Protein AF-A0A5B0ITV7-F1 (afdb_monomer)

Mean predicted aligned error: 15.11 Å

Solvent-accessible surface area (backbone atoms only — not comparable to full-atom values): 5272 Å² total; per-residue (Å²): 140,83,83,82,82,84,75,81,78,83,78,77,77,76,82,76,82,69,78,72,78,84,81,79,73,48,74,64,55,56,49,50,54,52,51,53,52,49,52,53,53,48,55,56,48,49,75,76,42,68,88,47,51,65,62,53,51,51,52,51,50,54,52,50,52,50,52,53,52,52,58,71,70,48,79,78,76,78,83,128

Radius of gyration: 25.64 Å; Cα contacts (8 Å, |Δi|>4): 11; chains: 1; bounding box: 64×19×77 Å

Foldseek 3Di:
DDDDDDDDDDDDDDPDPDPDPPPDDDLVNVLVVVLVVLVVVLVVVCVVDVPCNVVSVVVSVVVVVVSVVVVVPDDDDDDD

Secondary structure (DSSP, 8-state):
------PPPPPPPPP--PPPP-TT--HHHHHHHHHHHHHHHHHHHHHH-GGGHHHHHHHHHHHHHHHHHHHHHSPPPPP-

Sequence (80 aa):
MTAELIHPLPEAPPPVETPAPQAGRSTVDRLLDSIDDLVRRHRALAAHDGASAGLHAELITAELDQQVAILRTMPRQPGG

pLDDT: mean 74.43, std 12.62, range [39.84, 90.69]

Structure (mmCIF, N/CA/C/O backbone):
data_AF-A0A5B0ITV7-F1
#
_entry.id   AF-A0A5B0ITV7-F1
#
loop_
_atom_site.group_PDB
_atom_site.id
_atom_site.type_symbol
_atom_site.label_atom_id
_atom_sit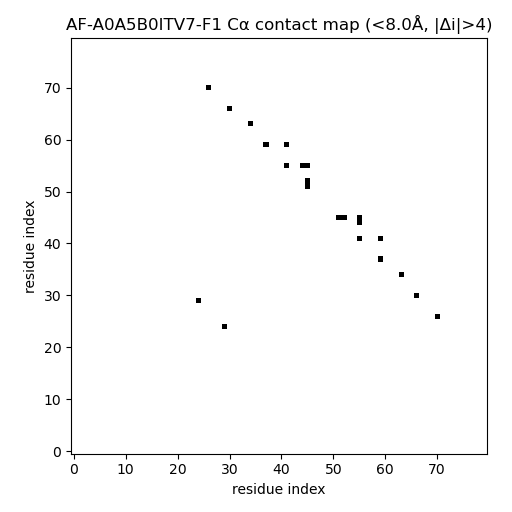e.label_alt_id
_atom_site.label_comp_id
_atom_site.label_asym_id
_atom_site.label_entity_id
_atom_site.label_seq_id
_atom_site.pdbx_PDB_ins_code
_atom_site.Cartn_x
_atom_site.Cartn_y
_atom_site.Cartn_z
_atom_site.occupancy
_atom_site.B_iso_or_equiv
_atom_site.auth_seq_id
_atom_site.auth_comp_id
_atom_site.auth_asym_id
_atom_site.auth_atom_id
_atom_site.pdbx_PDB_model_num
ATOM 1 N N . MET A 1 1 ? 47.278 4.193 62.376 1.00 39.84 1 MET A N 1
ATOM 2 C CA . MET A 1 1 ? 46.830 5.157 61.349 1.00 39.84 1 MET A CA 1
ATOM 3 C C . MET A 1 1 ? 45.911 4.409 60.395 1.00 39.84 1 MET A C 1
ATOM 5 O O . MET A 1 1 ? 46.406 3.712 59.524 1.00 39.84 1 MET A O 1
ATOM 9 N N . THR A 1 2 ? 44.600 4.451 60.623 1.00 43.66 2 THR A N 1
ATOM 10 C CA . THR A 1 2 ? 43.587 3.829 59.754 1.00 43.66 2 THR A CA 1
ATOM 11 C C . THR A 1 2 ? 42.911 4.944 58.967 1.00 43.66 2 THR A C 1
ATOM 13 O O . THR A 1 2 ? 42.228 5.782 59.550 1.00 43.66 2 THR A O 1
ATOM 16 N N . ALA A 1 3 ? 43.188 5.013 57.666 1.00 52.06 3 ALA A N 1
ATOM 17 C CA . ALA A 1 3 ? 42.530 5.943 56.761 1.00 52.06 3 ALA A CA 1
ATOM 18 C C . ALA A 1 3 ? 41.172 5.348 56.364 1.00 52.06 3 ALA A C 1
ATOM 20 O O . ALA A 1 3 ? 41.122 4.338 55.665 1.00 52.06 3 ALA A O 1
ATOM 21 N N . GLU A 1 4 ? 40.087 5.948 56.847 1.00 53.12 4 GLU A N 1
ATOM 22 C CA . GLU A 1 4 ? 38.727 5.632 56.412 1.00 53.12 4 GLU A CA 1
ATOM 23 C C . GLU A 1 4 ? 38.515 6.239 55.016 1.00 53.12 4 GLU A C 1
ATOM 25 O O . GLU A 1 4 ? 38.569 7.458 54.836 1.00 53.12 4 GLU A O 1
ATOM 30 N N . LEU A 1 5 ? 38.326 5.379 54.012 1.00 59.50 5 LEU A N 1
ATOM 31 C CA . LEU A 1 5 ? 37.922 5.778 52.667 1.00 59.50 5 LEU A CA 1
ATOM 32 C C . LEU A 1 5 ? 36.465 6.261 52.718 1.00 59.50 5 LEU A C 1
ATOM 34 O O . LEU A 1 5 ? 35.540 5.467 52.882 1.00 59.50 5 LEU A O 1
ATOM 38 N N . ILE A 1 6 ? 36.250 7.562 52.542 1.00 62.28 6 ILE A N 1
ATOM 39 C CA . ILE A 1 6 ? 34.917 8.120 52.304 1.00 62.28 6 ILE A CA 1
ATOM 40 C C . ILE A 1 6 ? 34.570 7.847 50.837 1.00 62.28 6 ILE A C 1
ATOM 42 O O . ILE A 1 6 ? 35.093 8.496 49.933 1.00 62.28 6 ILE A O 1
ATOM 46 N N . HIS A 1 7 ? 33.703 6.868 50.597 1.00 62.41 7 HIS A N 1
ATOM 47 C CA . HIS A 1 7 ? 33.125 6.623 49.278 1.00 62.41 7 HIS A CA 1
ATOM 48 C C . HIS A 1 7 ? 31.923 7.564 49.063 1.00 62.41 7 HIS A C 1
ATOM 50 O O . HIS A 1 7 ? 31.017 7.566 49.899 1.00 62.41 7 HIS A O 1
ATOM 56 N N . PRO A 1 8 ? 31.867 8.359 47.977 1.00 61.12 8 PRO A N 1
ATOM 57 C CA . PRO A 1 8 ? 30.673 9.129 47.644 1.00 61.12 8 PRO A CA 1
ATOM 58 C C . PRO A 1 8 ? 29.551 8.199 47.152 1.00 61.12 8 PRO A C 1
ATOM 60 O O . PRO A 1 8 ? 29.789 7.262 46.389 1.00 61.12 8 PRO A O 1
ATOM 63 N N . LEU A 1 9 ? 28.327 8.457 47.620 1.00 64.88 9 LEU A N 1
ATOM 64 C CA . LEU A 1 9 ? 27.101 7.751 47.236 1.00 64.88 9 LEU A CA 1
ATOM 65 C C . LEU A 1 9 ? 26.880 7.867 45.710 1.00 64.88 9 LEU A C 1
ATOM 67 O O . LEU A 1 9 ? 27.067 8.961 45.174 1.00 64.88 9 LEU A O 1
ATOM 71 N N . PRO A 1 10 ? 26.484 6.794 44.998 1.00 63.88 10 PRO A N 1
ATOM 72 C CA . PRO A 1 10 ? 26.231 6.869 43.563 1.00 63.88 10 PRO A CA 1
ATOM 73 C C . PRO A 1 10 ? 25.041 7.794 43.282 1.00 63.88 10 PRO A C 1
ATOM 75 O O . PRO A 1 10 ? 23.935 7.573 43.778 1.00 63.88 10 PRO A O 1
ATOM 78 N N . GLU A 1 11 ? 25.288 8.838 42.494 1.00 66.00 11 GLU A N 1
ATOM 79 C CA . GLU A 1 11 ? 24.269 9.739 41.962 1.00 66.00 11 GLU A CA 1
ATOM 80 C C . GLU A 1 11 ? 23.249 8.917 41.158 1.00 66.00 11 GLU A C 1
ATOM 82 O O . GLU A 1 11 ? 23.617 8.113 40.297 1.00 66.00 11 GLU A O 1
ATOM 87 N N . ALA A 1 12 ? 21.964 9.053 41.493 1.00 68.50 12 ALA A N 1
ATOM 88 C CA . ALA A 1 12 ? 20.897 8.350 40.793 1.00 68.50 12 ALA A CA 1
ATOM 89 C C . ALA A 1 12 ? 20.891 8.767 39.309 1.00 68.50 12 ALA A C 1
ATOM 91 O O . ALA A 1 12 ? 21.026 9.959 39.022 1.00 68.50 12 ALA A O 1
ATOM 92 N N . PRO A 1 13 ? 20.731 7.825 38.360 1.00 68.44 13 PRO A N 1
ATOM 93 C CA . PRO A 1 13 ? 20.721 8.158 36.943 1.00 68.44 13 PRO A CA 1
ATOM 94 C C . PRO A 1 13 ? 19.569 9.128 36.638 1.00 68.44 13 PRO A C 1
ATOM 96 O O . PRO A 1 13 ? 18.496 9.006 37.243 1.00 68.44 13 PRO A O 1
ATOM 99 N N . PRO A 1 14 ? 19.761 10.084 35.710 1.00 71.12 14 PRO A N 1
ATOM 100 C CA . PRO A 1 14 ? 18.709 11.016 35.333 1.00 71.12 14 PRO A CA 1
ATOM 101 C C . PRO A 1 14 ? 17.484 10.237 34.834 1.00 71.12 14 PRO A C 1
ATOM 103 O O . PRO A 1 14 ? 17.647 9.176 34.217 1.00 71.12 14 PRO A O 1
ATOM 106 N N . PRO A 1 15 ? 16.258 10.726 35.093 1.00 66.69 15 PRO A N 1
ATOM 107 C CA . PRO A 1 15 ? 15.060 10.079 34.591 1.00 66.69 15 PRO A CA 1
ATOM 108 C C . PRO A 1 15 ? 15.159 9.999 33.070 1.00 66.69 15 PRO A C 1
ATOM 110 O O . PRO A 1 15 ? 15.253 11.011 32.380 1.00 66.69 15 PRO A O 1
ATOM 113 N N . VAL A 1 16 ? 15.177 8.770 3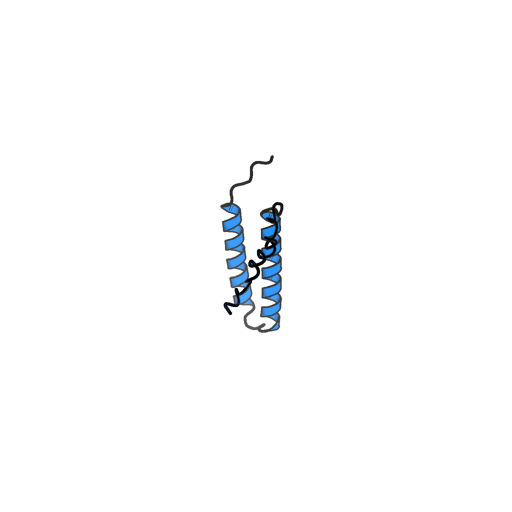2.561 1.00 70.38 16 VAL A N 1
ATOM 114 C CA . VAL A 1 16 ? 15.085 8.489 31.133 1.00 70.38 16 VAL A CA 1
ATOM 115 C C . VAL A 1 16 ? 13.767 9.103 30.668 1.00 70.38 16 VAL A C 1
ATOM 117 O O . VAL A 1 16 ? 12.699 8.673 31.110 1.00 70.38 16 VAL A O 1
ATOM 120 N N . GLU A 1 17 ? 13.833 10.141 29.831 1.00 61.25 17 GLU A N 1
ATOM 121 C CA . GLU A 1 17 ? 12.666 10.700 29.152 1.00 61.25 17 GLU A CA 1
ATOM 122 C C . GLU A 1 17 ? 12.087 9.605 28.257 1.00 61.25 17 GLU A C 1
ATOM 124 O O . GLU A 1 17 ? 12.482 9.394 27.112 1.00 61.25 17 GLU A O 1
ATOM 129 N N . THR A 1 18 ? 11.179 8.829 28.838 1.00 62.25 18 THR A N 1
ATOM 130 C CA . THR A 1 18 ? 10.388 7.841 28.118 1.00 62.25 18 THR A CA 1
ATOM 131 C C . THR A 1 18 ? 9.584 8.634 27.086 1.00 62.25 18 THR A C 1
ATOM 133 O O . THR A 1 18 ? 8.862 9.547 27.498 1.00 62.25 18 THR A O 1
ATOM 136 N N . PRO A 1 19 ? 9.701 8.358 25.770 1.00 60.28 19 PRO A N 1
ATOM 137 C CA . PRO A 1 19 ? 8.949 9.095 24.766 1.00 60.28 19 PRO A CA 1
ATOM 138 C C . PRO A 1 19 ? 7.473 9.049 25.142 1.00 60.28 19 PRO A C 1
ATOM 140 O O . PRO A 1 19 ? 6.923 7.961 25.338 1.00 60.28 19 PRO A O 1
ATOM 143 N N . ALA A 1 20 ? 6.858 10.223 25.303 1.00 62.75 20 ALA A N 1
ATOM 144 C CA . ALA A 1 20 ? 5.444 10.320 25.621 1.00 62.75 20 ALA A CA 1
ATOM 145 C C . ALA A 1 20 ? 4.657 9.413 24.657 1.00 62.75 20 ALA A C 1
ATOM 147 O O . ALA A 1 20 ? 4.951 9.418 23.452 1.00 62.75 20 ALA A O 1
ATOM 148 N N . PRO A 1 21 ? 3.686 8.617 25.148 1.00 57.94 21 PRO A N 1
ATOM 149 C CA . PRO A 1 21 ? 2.839 7.820 24.277 1.00 57.94 21 PRO A CA 1
ATOM 150 C C . PRO A 1 21 ? 2.290 8.743 23.195 1.00 57.94 21 PRO A C 1
ATOM 152 O O . PRO A 1 21 ? 1.736 9.793 23.517 1.00 57.94 21 PRO A O 1
ATOM 155 N N . GLN A 1 22 ? 2.467 8.380 21.923 1.00 59.56 22 GLN A N 1
ATOM 156 C CA . GLN A 1 22 ? 1.887 9.099 20.786 1.00 59.56 22 GLN A CA 1
ATOM 157 C C . GLN A 1 22 ? 0.362 8.885 20.788 1.00 59.56 22 GLN A C 1
ATOM 159 O O . GLN A 1 22 ? -0.208 8.208 19.932 1.00 59.56 22 GLN A O 1
ATOM 164 N N . ALA A 1 23 ? -0.292 9.383 21.832 1.00 60.62 23 ALA A N 1
ATOM 165 C CA . ALA A 1 23 ? -1.714 9.323 22.071 1.00 60.62 23 ALA A CA 1
ATOM 166 C C . ALA A 1 23 ? -2.357 10.400 21.200 1.00 60.62 23 ALA A C 1
ATOM 168 O O . ALA A 1 23 ? -2.373 11.573 21.558 1.00 60.62 23 ALA A O 1
ATOM 169 N N . GLY A 1 24 ? -2.829 10.008 20.017 1.00 59.06 24 GLY A N 1
ATOM 170 C CA . GLY A 1 24 ? -3.632 10.909 19.192 1.00 59.06 24 GLY A CA 1
ATOM 171 C C . GLY A 1 24 ? -3.684 10.598 17.705 1.00 59.06 24 GLY A C 1
ATOM 172 O O . GLY A 1 24 ? -4.592 11.085 17.045 1.00 59.06 24 GLY A O 1
ATOM 173 N N . ARG A 1 25 ? -2.767 9.790 17.154 1.00 67.69 25 ARG A N 1
ATOM 174 C CA . ARG A 1 25 ? -2.847 9.453 15.724 1.00 67.69 25 ARG A CA 1
ATOM 175 C C . ARG A 1 25 ? -3.938 8.426 15.472 1.00 67.69 25 ARG A C 1
ATOM 177 O O . ARG A 1 25 ? -3.898 7.331 16.039 1.00 67.69 25 ARG A O 1
ATOM 184 N N . SER A 1 26 ? -4.882 8.795 14.611 1.00 81.19 26 SER A N 1
ATOM 185 C CA . SER A 1 26 ? -5.940 7.914 14.139 1.00 81.19 26 SER A CA 1
ATOM 186 C C . SER A 1 26 ? -5.330 6.712 13.419 1.00 81.19 26 SER A C 1
ATOM 188 O O . SER A 1 26 ? -4.263 6.799 12.807 1.00 81.19 26 SER A O 1
ATOM 190 N N . THR A 1 27 ? -6.027 5.579 13.438 1.00 81.06 27 THR A N 1
ATOM 191 C CA . THR A 1 27 ? -5.698 4.422 12.594 1.00 81.06 27 THR A CA 1
ATOM 192 C C . THR A 1 27 ? -5.557 4.817 11.120 1.00 81.06 27 THR A C 1
ATOM 194 O O . THR A 1 27 ? -4.724 4.257 10.412 1.00 81.06 27 THR A O 1
ATOM 197 N N . VAL A 1 28 ? -6.332 5.809 10.670 1.00 80.56 28 VAL A N 1
ATOM 198 C CA . VAL A 1 28 ? -6.246 6.350 9.308 1.00 80.56 28 VAL A CA 1
ATOM 199 C C . VAL A 1 28 ? -4.915 7.065 9.076 1.00 80.56 28 VAL A C 1
ATOM 201 O O . VAL A 1 28 ? -4.294 6.828 8.049 1.00 80.56 28 VAL A O 1
ATOM 204 N N . ASP A 1 29 ? -4.431 7.861 10.032 1.00 85.19 29 ASP A N 1
ATOM 205 C CA . ASP A 1 29 ? -3.141 8.556 9.899 1.00 85.19 29 ASP A CA 1
ATOM 206 C C . ASP A 1 29 ? -1.992 7.551 9.777 1.00 85.19 29 ASP A C 1
ATOM 208 O O . ASP A 1 29 ? -1.120 7.691 8.928 1.00 85.19 29 ASP A O 1
ATOM 212 N N . ARG A 1 30 ? -2.038 6.469 10.565 1.00 84.06 30 ARG A N 1
ATOM 213 C CA . ARG A 1 30 ? -1.046 5.384 10.479 1.00 84.06 30 ARG A CA 1
ATOM 214 C C . ARG A 1 30 ? -1.095 4.645 9.142 1.00 84.06 30 ARG A C 1
ATOM 216 O O . ARG A 1 30 ? -0.060 4.207 8.653 1.00 84.06 30 ARG A O 1
ATOM 223 N N . LEU A 1 31 ? -2.285 4.488 8.563 1.00 84.12 31 LEU A N 1
ATOM 224 C CA . LEU A 1 31 ? -2.442 3.897 7.237 1.00 84.12 31 LEU A CA 1
ATOM 225 C C . LEU A 1 31 ? -1.857 4.809 6.155 1.00 84.12 31 LEU A C 1
ATOM 227 O O . LEU A 1 31 ? -1.171 4.322 5.264 1.00 84.12 31 LEU A O 1
ATOM 231 N N . LEU A 1 32 ? -2.102 6.118 6.241 1.00 85.75 32 LEU A N 1
ATOM 232 C CA . LEU A 1 32 ? -1.550 7.089 5.297 1.00 85.75 32 LEU A CA 1
ATOM 233 C C . LEU A 1 32 ? -0.017 7.130 5.369 1.00 85.75 32 LEU A C 1
ATOM 235 O O . LEU A 1 32 ? 0.622 7.030 4.325 1.00 85.75 32 LEU A O 1
ATOM 239 N N . ASP A 1 33 ? 0.559 7.147 6.577 1.00 88.19 33 ASP A N 1
ATOM 240 C CA . ASP A 1 33 ? 2.012 7.047 6.788 1.00 88.19 33 ASP A CA 1
ATOM 241 C C . ASP A 1 33 ? 2.577 5.762 6.135 1.00 88.19 33 ASP A C 1
ATOM 243 O O . ASP A 1 33 ? 3.580 5.794 5.421 1.00 88.19 33 ASP A O 1
ATOM 247 N N . SER A 1 34 ? 1.890 4.626 6.314 1.00 86.00 34 SER A N 1
ATOM 248 C CA . SER A 1 34 ? 2.284 3.331 5.736 1.00 86.00 34 SER A CA 1
ATOM 249 C C . SER A 1 34 ? 2.224 3.312 4.201 1.00 86.00 34 SER A C 1
ATOM 251 O O . SER A 1 34 ? 3.081 2.712 3.548 1.00 86.00 34 SER A O 1
ATOM 253 N N . ILE A 1 35 ? 1.227 3.971 3.601 1.00 86.31 35 ILE A N 1
ATOM 254 C CA . ILE A 1 35 ? 1.105 4.098 2.141 1.00 86.31 35 ILE A CA 1
ATOM 255 C C . ILE A 1 35 ? 2.221 4.992 1.586 1.00 86.31 35 ILE A C 1
ATOM 257 O O . ILE A 1 35 ? 2.833 4.644 0.573 1.00 86.31 35 ILE A O 1
ATOM 261 N N . ASP A 1 36 ? 2.526 6.108 2.248 1.00 88.56 36 ASP A N 1
ATOM 262 C CA . ASP A 1 36 ? 3.607 7.008 1.835 1.00 88.56 36 ASP A CA 1
ATOM 263 C C . ASP A 1 36 ? 4.976 6.313 1.873 1.00 88.56 36 ASP A C 1
ATOM 265 O O . ASP A 1 36 ? 5.774 6.441 0.933 1.00 88.56 36 ASP A O 1
ATOM 269 N N . ASP A 1 37 ? 5.236 5.517 2.912 1.00 90.69 37 ASP A N 1
ATOM 270 C CA . ASP A 1 37 ? 6.456 4.716 3.023 1.00 90.69 37 ASP A CA 1
ATOM 271 C C . ASP A 1 37 ? 6.558 3.654 1.917 1.00 90.69 37 ASP A C 1
ATOM 273 O O . ASP A 1 37 ? 7.634 3.469 1.328 1.00 90.69 37 ASP A O 1
ATOM 277 N N . LEU A 1 38 ? 5.443 3.001 1.572 1.00 86.88 38 LEU A N 1
ATOM 278 C CA . LEU A 1 38 ? 5.376 2.033 0.475 1.00 86.88 38 LEU A CA 1
ATOM 279 C C . LEU A 1 38 ? 5.694 2.691 -0.876 1.00 86.88 38 LEU A C 1
ATOM 281 O O . LEU A 1 38 ? 6.532 2.194 -1.636 1.00 86.88 38 LEU A O 1
ATOM 285 N N . VAL A 1 39 ? 5.092 3.849 -1.162 1.00 85.56 39 VAL A N 1
ATOM 286 C CA . VAL A 1 39 ? 5.348 4.612 -2.395 1.00 85.56 39 VAL A CA 1
ATOM 287 C C . VAL A 1 39 ? 6.806 5.063 -2.471 1.00 85.56 39 VAL A C 1
ATOM 289 O O . VAL A 1 39 ? 7.435 4.959 -3.530 1.00 85.56 39 VAL A O 1
ATOM 292 N N . ARG A 1 40 ? 7.378 5.543 -1.359 1.00 89.19 40 ARG A N 1
ATOM 293 C CA . ARG A 1 40 ? 8.789 5.948 -1.294 1.00 89.19 40 ARG A CA 1
ATOM 294 C C . ARG A 1 40 ? 9.715 4.775 -1.607 1.00 89.19 40 ARG A C 1
ATOM 296 O O . ARG A 1 40 ? 10.631 4.926 -2.418 1.00 89.19 40 ARG A O 1
ATOM 303 N N . ARG A 1 41 ? 9.463 3.608 -1.007 1.00 86.06 41 ARG A N 1
ATOM 304 C CA . ARG A 1 41 ? 10.247 2.390 -1.248 1.00 86.06 41 ARG A CA 1
ATOM 305 C C . ARG A 1 41 ? 10.134 1.928 -2.697 1.00 86.06 41 ARG A C 1
ATOM 307 O O . ARG A 1 41 ? 11.153 1.618 -3.306 1.00 86.06 41 ARG A O 1
ATOM 314 N N . HIS A 1 42 ? 8.933 1.957 -3.273 1.00 82.38 42 HIS A N 1
ATOM 315 C CA . HIS A 1 42 ? 8.737 1.612 -4.679 1.00 82.38 42 HIS A CA 1
ATOM 316 C C . HIS A 1 42 ? 9.532 2.520 -5.613 1.00 82.38 42 HIS A C 1
ATOM 318 O O . HIS A 1 42 ? 10.221 2.029 -6.501 1.00 82.38 42 HIS A O 1
ATOM 324 N N . ARG A 1 43 ? 9.477 3.840 -5.404 1.00 82.44 43 ARG A N 1
ATOM 325 C CA . ARG A 1 43 ? 10.230 4.792 -6.232 1.00 82.44 43 ARG A CA 1
ATOM 326 C C . ARG A 1 43 ? 11.733 4.551 -6.155 1.00 82.44 43 ARG A C 1
ATOM 328 O O . ARG A 1 43 ? 12.400 4.625 -7.181 1.00 82.44 43 ARG A O 1
ATOM 335 N N . ALA A 1 44 ? 12.249 4.233 -4.967 1.00 85.31 44 ALA A N 1
ATOM 336 C CA . ALA A 1 44 ? 13.647 3.854 -4.807 1.00 85.31 44 ALA A CA 1
ATOM 337 C C . ALA A 1 44 ? 13.969 2.576 -5.601 1.00 85.31 44 ALA A C 1
ATOM 339 O O . ALA A 1 44 ? 14.913 2.568 -6.382 1.00 85.31 44 ALA A O 1
ATOM 340 N N . LEU A 1 45 ? 13.150 1.526 -5.481 1.00 80.00 45 LEU A N 1
ATOM 341 C CA . LEU A 1 45 ? 13.351 0.266 -6.207 1.00 80.00 45 LEU A CA 1
ATOM 342 C C . LEU A 1 45 ? 13.251 0.433 -7.732 1.00 80.00 45 LEU A C 1
ATOM 344 O O . LEU A 1 45 ? 14.100 -0.071 -8.460 1.00 80.00 45 LEU A O 1
ATOM 348 N N . ALA A 1 46 ? 12.263 1.182 -8.224 1.00 78.69 46 ALA A N 1
ATOM 349 C CA . ALA A 1 46 ? 12.076 1.450 -9.649 1.00 78.69 46 ALA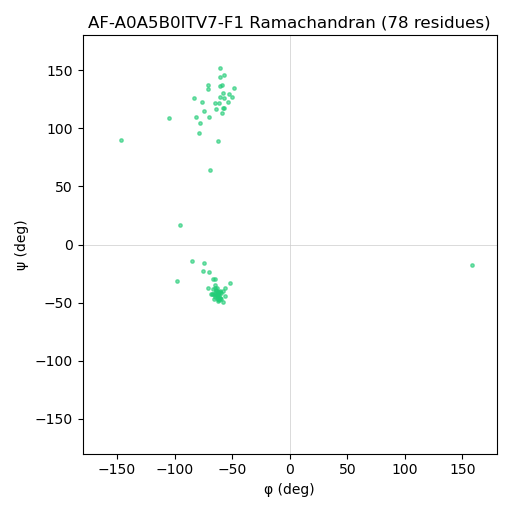 A CA 1
ATOM 350 C C . ALA A 1 46 ? 13.227 2.269 -10.260 1.00 78.69 46 ALA A C 1
ATOM 352 O O . ALA A 1 46 ? 13.536 2.102 -11.437 1.00 78.69 46 ALA A O 1
ATOM 353 N N . ALA A 1 47 ? 13.880 3.131 -9.470 1.00 79.44 47 ALA A N 1
ATOM 354 C CA . ALA A 1 47 ? 15.066 3.867 -9.905 1.00 79.44 47 ALA A CA 1
ATOM 355 C C . ALA A 1 47 ? 16.305 2.966 -10.066 1.00 79.44 47 ALA A C 1
ATOM 357 O O . ALA A 1 47 ? 17.218 3.315 -10.813 1.00 79.44 47 ALA A O 1
ATOM 358 N N . HIS A 1 48 ? 16.343 1.823 -9.375 1.00 75.06 48 HIS A N 1
ATOM 359 C CA . HIS A 1 48 ? 17.467 0.887 -9.404 1.00 75.06 48 HIS A CA 1
ATOM 360 C C . HIS A 1 48 ? 17.254 -0.292 -10.358 1.00 75.06 48 HIS A C 1
ATOM 362 O O . HIS A 1 48 ? 18.229 -0.778 -10.927 1.00 75.06 48 HIS A O 1
ATOM 368 N N . ASP A 1 49 ? 16.011 -0.735 -10.557 1.00 69.88 49 ASP A N 1
ATOM 369 C CA . ASP A 1 49 ? 15.692 -1.884 -11.401 1.00 69.88 49 ASP A CA 1
ATOM 370 C C . ASP A 1 49 ? 14.339 -1.715 -12.116 1.00 69.88 49 ASP A C 1
ATOM 372 O O . ASP A 1 49 ? 13.273 -2.091 -11.620 1.00 69.88 49 ASP A O 1
ATOM 376 N N . GLY A 1 50 ? 14.390 -1.122 -13.313 1.00 65.75 50 GLY A N 1
ATOM 377 C CA . GLY A 1 50 ? 13.221 -0.923 -14.175 1.00 65.75 50 GLY A CA 1
ATOM 378 C C . GLY A 1 50 ? 12.730 -2.197 -14.873 1.00 65.75 50 GLY A C 1
ATOM 379 O O . GLY A 1 50 ? 11.598 -2.219 -15.354 1.00 65.75 50 GLY A O 1
ATOM 380 N N . ALA A 1 51 ? 13.539 -3.264 -14.914 1.00 66.69 51 ALA A N 1
ATOM 381 C CA . ALA A 1 51 ? 13.153 -4.539 -15.525 1.00 66.69 51 ALA A CA 1
ATOM 382 C C . ALA A 1 51 ? 12.169 -5.331 -14.642 1.00 66.69 51 ALA A C 1
ATOM 384 O O . ALA A 1 51 ? 11.375 -6.119 -15.153 1.00 66.69 51 ALA A O 1
ATOM 385 N N . SER A 1 52 ? 12.163 -5.054 -13.335 1.00 71.75 52 SER A N 1
ATOM 386 C CA . SER A 1 52 ? 11.317 -5.710 -12.329 1.00 71.75 52 SER A CA 1
ATOM 387 C C . SER A 1 52 ? 10.020 -4.948 -12.010 1.00 71.75 52 SER A C 1
ATOM 389 O O . SER A 1 52 ? 9.365 -5.222 -11.005 1.00 71.75 52 SER A O 1
ATOM 391 N N . ALA A 1 53 ? 9.603 -4.000 -12.861 1.00 73.62 53 ALA A N 1
ATOM 392 C CA . ALA A 1 53 ? 8.432 -3.149 -12.617 1.00 73.62 53 ALA A CA 1
ATOM 393 C C . ALA A 1 53 ? 7.129 -3.936 -12.360 1.00 73.62 53 ALA A C 1
ATOM 395 O O . ALA A 1 53 ? 6.342 -3.546 -11.498 1.00 73.62 53 ALA A O 1
ATOM 396 N N . GLY A 1 54 ? 6.920 -5.059 -13.060 1.00 77.00 54 GLY A N 1
ATOM 397 C CA . GLY A 1 54 ? 5.763 -5.938 -12.841 1.00 77.00 54 GLY A CA 1
ATOM 398 C C . GLY A 1 54 ? 5.775 -6.600 -11.461 1.00 77.00 54 GLY A C 1
ATOM 399 O O . GLY A 1 54 ? 4.797 -6.514 -10.726 1.00 77.00 54 GLY A O 1
ATOM 400 N N . LEU A 1 55 ? 6.921 -7.155 -11.057 1.00 79.44 55 LEU A N 1
ATOM 401 C CA . LEU A 1 55 ? 7.104 -7.762 -9.735 1.00 79.44 55 LEU A CA 1
ATOM 402 C C . LEU A 1 55 ? 6.944 -6.727 -8.608 1.00 79.44 55 LEU A C 1
ATOM 404 O O . LEU A 1 55 ? 6.345 -7.013 -7.573 1.00 79.44 55 LEU A O 1
ATOM 408 N N . HIS A 1 56 ? 7.414 -5.494 -8.814 1.00 80.75 56 HIS A N 1
ATOM 409 C CA . HIS A 1 56 ? 7.186 -4.407 -7.861 1.00 80.75 56 HIS A CA 1
ATOM 410 C C . HIS A 1 56 ? 5.697 -4.050 -7.731 1.00 80.75 56 HIS A C 1
ATOM 412 O O . HIS A 1 56 ? 5.236 -3.792 -6.621 1.00 80.75 56 HIS A O 1
ATOM 418 N N . ALA A 1 57 ? 4.938 -4.053 -8.830 1.00 80.56 57 ALA A N 1
ATOM 419 C CA . ALA A 1 57 ? 3.498 -3.799 -8.801 1.00 80.56 57 ALA A CA 1
ATOM 420 C C . ALA A 1 57 ? 2.727 -4.913 -8.070 1.00 80.56 57 ALA A C 1
ATOM 422 O O . ALA A 1 57 ? 1.802 -4.624 -7.308 1.00 80.56 57 ALA A O 1
ATOM 423 N N . GLU A 1 58 ? 3.133 -6.172 -8.244 1.00 85.19 58 GLU A N 1
ATOM 424 C CA . GLU A 1 58 ? 2.558 -7.311 -7.519 1.00 85.19 58 GLU A CA 1
ATOM 425 C C . GLU A 1 58 ? 2.829 -7.221 -6.009 1.00 85.19 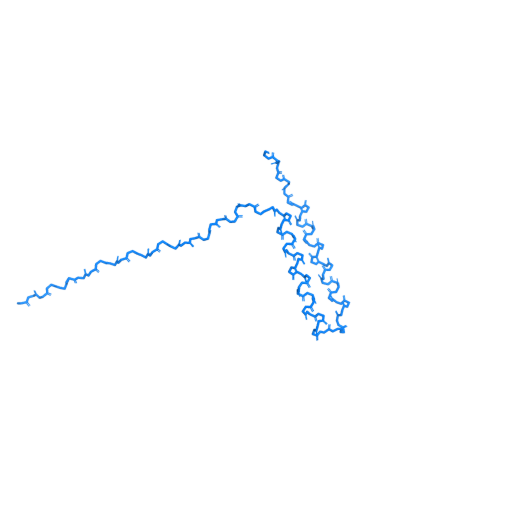58 GLU A C 1
ATOM 427 O O . GLU A 1 58 ? 1.903 -7.372 -5.212 1.00 85.19 58 GLU A O 1
ATOM 432 N N . LEU A 1 59 ? 4.061 -6.886 -5.605 1.00 84.88 59 LEU A N 1
ATOM 433 C CA . LEU A 1 59 ? 4.420 -6.700 -4.192 1.00 84.88 59 LEU A CA 1
ATOM 434 C C . LEU A 1 59 ? 3.643 -5.552 -3.535 1.00 84.88 59 LEU A C 1
ATOM 436 O O . LEU A 1 59 ? 3.145 -5.707 -2.422 1.00 84.88 59 LEU A O 1
ATOM 440 N N . ILE A 1 60 ? 3.484 -4.424 -4.235 1.00 83.06 60 ILE A N 1
ATOM 441 C CA . ILE A 1 60 ? 2.671 -3.292 -3.759 1.00 83.06 60 ILE A CA 1
ATOM 442 C C . ILE A 1 60 ? 1.217 -3.708 -3.578 1.00 83.06 60 ILE A C 1
ATOM 444 O O . ILE A 1 60 ? 0.600 -3.359 -2.575 1.00 83.06 60 ILE A O 1
ATOM 448 N N . THR A 1 61 ? 0.674 -4.456 -4.537 1.00 87.06 61 THR A N 1
ATOM 449 C CA . THR A 1 61 ? -0.710 -4.934 -4.477 1.00 87.06 61 THR A CA 1
ATOM 450 C C . THR A 1 61 ? -0.917 -5.832 -3.258 1.00 87.06 61 THR A C 1
ATOM 452 O O . THR A 1 61 ? -1.835 -5.595 -2.477 1.00 87.06 61 THR A O 1
ATOM 455 N N . ALA A 1 62 ? -0.015 -6.793 -3.035 1.00 88.12 62 ALA A N 1
ATOM 456 C CA . ALA A 1 62 ? -0.072 -7.688 -1.883 1.00 88.12 62 ALA A CA 1
ATOM 457 C C . ALA A 1 62 ? 0.019 -6.935 -0.541 1.00 88.12 62 ALA A C 1
ATOM 459 O O . ALA A 1 62 ? -0.715 -7.241 0.401 1.00 88.12 62 ALA A O 1
ATOM 460 N N . GLU A 1 63 ? 0.890 -5.927 -0.451 1.00 86.94 63 GLU A N 1
ATOM 461 C CA . GLU A 1 63 ? 1.073 -5.140 0.770 1.00 86.94 63 GLU A CA 1
ATOM 462 C C . GLU A 1 63 ? -0.125 -4.216 1.053 1.00 86.94 63 GLU A C 1
ATOM 464 O O . GLU A 1 63 ? -0.562 -4.103 2.201 1.00 86.94 63 GLU A O 1
ATOM 469 N N . LEU A 1 64 ? -0.728 -3.622 0.018 1.00 87.31 64 LEU A N 1
ATOM 470 C CA . LEU A 1 64 ? -1.973 -2.860 0.155 1.00 87.31 64 LEU A CA 1
ATOM 471 C C . LEU A 1 64 ? -3.147 -3.751 0.576 1.00 87.31 64 LEU A C 1
ATOM 473 O O . LEU A 1 64 ? -3.894 -3.379 1.484 1.00 87.31 64 LEU A O 1
ATOM 477 N N . ASP A 1 65 ? -3.292 -4.936 -0.021 1.00 89.88 65 ASP A N 1
ATOM 478 C CA . ASP A 1 65 ? -4.337 -5.894 0.353 1.00 89.88 65 ASP A CA 1
ATOM 479 C C . ASP A 1 65 ? -4.214 -6.311 1.824 1.00 89.88 65 ASP A C 1
ATOM 481 O O . ASP A 1 65 ? -5.214 -6.351 2.551 1.00 89.88 65 ASP A O 1
ATOM 485 N N . GLN A 1 66 ? -2.987 -6.542 2.301 1.00 87.25 66 GLN A N 1
ATOM 486 C CA . GLN A 1 66 ? -2.719 -6.828 3.707 1.00 87.25 66 GLN A CA 1
ATOM 487 C C . GLN A 1 66 ? -3.113 -5.654 4.615 1.00 87.25 66 GLN A C 1
ATOM 489 O O . GLN A 1 66 ? -3.793 -5.860 5.624 1.00 87.25 66 GLN A O 1
ATOM 494 N N . GLN A 1 67 ? -2.727 -4.423 4.270 1.00 86.75 67 GLN A N 1
ATOM 495 C CA . GLN A 1 67 ? -3.066 -3.234 5.062 1.00 86.75 67 GLN A CA 1
ATOM 496 C C . GLN A 1 67 ? -4.585 -3.002 5.123 1.00 86.75 67 GLN A C 1
ATOM 498 O O . GLN A 1 67 ? -5.133 -2.726 6.195 1.00 86.75 67 GLN A O 1
ATOM 503 N N . VAL A 1 68 ? -5.293 -3.190 4.005 1.00 86.56 68 VAL A N 1
ATOM 504 C CA . VAL A 1 68 ? -6.760 -3.105 3.942 1.00 86.56 68 VAL A CA 1
ATOM 505 C C . VAL A 1 68 ? -7.416 -4.210 4.769 1.00 86.56 68 VAL A C 1
ATOM 507 O O . VAL A 1 68 ? -8.389 -3.946 5.481 1.00 86.56 68 VAL A O 1
ATOM 510 N N . ALA A 1 69 ? -6.902 -5.441 4.711 1.00 89.12 69 ALA A N 1
ATOM 511 C CA . ALA A 1 69 ? -7.398 -6.543 5.529 1.00 89.12 69 ALA A CA 1
ATOM 512 C C . ALA A 1 69 ? -7.248 -6.237 7.027 1.00 89.12 69 ALA A C 1
ATOM 514 O O . ALA A 1 69 ? -8.219 -6.367 7.774 1.00 89.12 69 ALA A O 1
ATOM 515 N N . ILE A 1 70 ? -6.083 -5.737 7.452 1.00 86.75 70 ILE A N 1
ATOM 516 C CA . ILE A 1 70 ? -5.836 -5.314 8.838 1.00 86.75 70 ILE A CA 1
ATOM 517 C C . ILE A 1 70 ? -6.844 -4.240 9.252 1.00 86.75 70 ILE A C 1
ATOM 519 O O . ILE A 1 70 ? -7.515 -4.392 10.275 1.00 86.75 70 ILE A O 1
ATOM 523 N N . LEU A 1 71 ? -7.022 -3.200 8.434 1.00 84.88 71 LEU A N 1
ATOM 524 C CA . LEU A 1 71 ? -7.959 -2.115 8.722 1.00 84.88 71 LEU A CA 1
ATOM 525 C C . LEU A 1 71 ? -9.397 -2.623 8.906 1.00 84.88 71 LEU A C 1
ATOM 527 O O . LEU A 1 71 ? -10.104 -2.164 9.799 1.00 84.88 71 LEU A O 1
ATOM 531 N N . ARG A 1 72 ? -9.830 -3.593 8.092 1.00 85.19 72 ARG A N 1
ATOM 532 C CA . ARG A 1 72 ? -11.167 -4.203 8.197 1.00 85.19 72 ARG A CA 1
ATOM 533 C C . ARG A 1 72 ? -11.360 -5.010 9.479 1.00 85.19 72 ARG A C 1
ATOM 535 O O . ARG A 1 72 ? -12.487 -5.116 9.952 1.00 85.19 72 ARG A O 1
ATOM 542 N N . THR A 1 73 ? -10.287 -5.582 10.019 1.00 84.88 73 THR A N 1
ATOM 543 C CA . THR A 1 73 ? -10.323 -6.352 11.274 1.00 84.88 73 THR A CA 1
ATOM 544 C C . THR A 1 73 ? -10.198 -5.485 12.523 1.00 84.88 73 THR A C 1
ATOM 546 O O . THR A 1 73 ? -10.486 -5.958 13.622 1.00 84.88 73 THR A O 1
ATOM 549 N N . MET A 1 74 ? -9.795 -4.218 12.382 1.00 81.38 74 MET A N 1
ATOM 550 C CA . MET A 1 74 ? -9.686 -3.322 13.525 1.00 81.38 74 MET A CA 1
ATOM 551 C C . MET A 1 74 ? -11.073 -2.930 14.055 1.00 81.38 74 MET A C 1
ATOM 553 O O . MET A 1 74 ? -11.953 -2.547 13.275 1.00 81.38 74 MET A O 1
ATOM 557 N N . PRO A 1 75 ? -11.285 -2.976 15.384 1.00 76.94 75 PRO A N 1
ATOM 558 C CA . PRO A 1 75 ? -12.505 -2.469 15.989 1.00 76.94 75 PRO A CA 1
ATOM 559 C C . PRO A 1 75 ? -12.686 -0.996 15.626 1.00 76.94 75 PRO A C 1
ATOM 561 O O . PRO A 1 75 ? -11.772 -0.188 15.809 1.00 76.94 75 PRO A O 1
ATOM 564 N N . ARG A 1 76 ? -13.874 -0.621 15.139 1.00 69.25 76 ARG A N 1
ATOM 565 C CA . ARG A 1 76 ? -14.225 0.797 15.044 1.00 69.25 76 ARG A CA 1
ATOM 566 C C . ARG A 1 76 ? -14.277 1.335 16.464 1.00 69.25 76 ARG A C 1
ATOM 568 O O . ARG A 1 76 ? -15.097 0.873 17.253 1.00 69.25 76 ARG A O 1
ATOM 575 N N . GLN A 1 77 ? -13.396 2.277 16.787 1.00 64.00 77 GLN A N 1
ATOM 576 C CA . GLN A 1 77 ? -13.476 2.996 18.048 1.00 64.00 77 GLN A CA 1
ATOM 577 C C . GLN A 1 77 ? -14.860 3.666 18.095 1.00 64.00 77 GLN A C 1
ATOM 579 O O . GLN A 1 77 ? -15.169 4.446 17.188 1.00 64.00 77 GLN A O 1
ATOM 584 N N . PRO A 1 78 ? -15.735 3.322 19.059 1.00 54.38 78 PRO A N 1
ATOM 585 C CA . PRO A 1 78 ? -16.993 4.032 19.212 1.00 54.38 78 PRO A CA 1
ATOM 586 C C . PRO A 1 78 ? -16.645 5.492 19.510 1.00 54.38 78 PRO A C 1
ATOM 588 O O . PRO A 1 78 ? -15.798 5.760 20.364 1.00 54.38 78 PRO A O 1
ATOM 591 N N . GLY A 1 79 ? -17.220 6.413 18.734 1.00 57.03 79 GLY A N 1
ATOM 592 C CA . GLY A 1 79 ? -17.005 7.847 18.912 1.00 57.03 79 GLY A CA 1
ATOM 593 C C . GLY A 1 79 ? -17.284 8.245 20.360 1.00 57.03 79 GLY A C 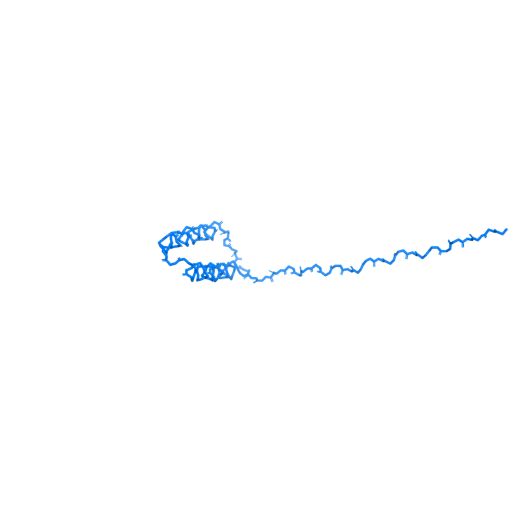1
ATOM 594 O O . GLY A 1 79 ? -18.300 7.829 20.918 1.00 57.03 79 GLY A O 1
ATOM 595 N N . GLY A 1 80 ? -16.336 8.9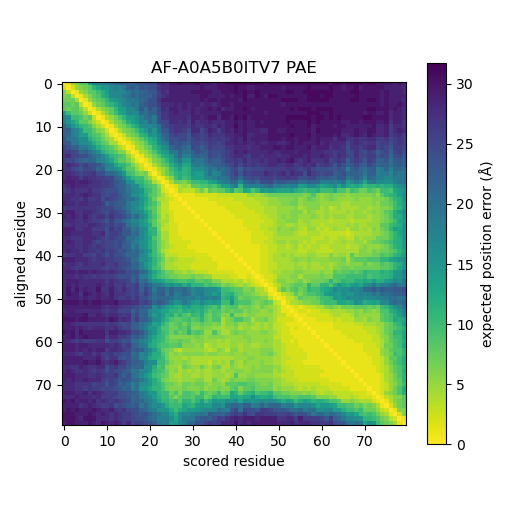70 20.958 1.00 44.31 80 GLY A N 1
ATOM 596 C CA . GLY A 1 80 ? -16.515 9.635 22.249 1.00 44.31 80 GLY A CA 1
ATOM 597 C C . GLY A 1 80 ? -17.370 10.884 22.124 1.00 44.31 80 GLY A C 1
ATOM 598 O O . GLY A 1 80 ? -17.419 11.449 21.006 1.00 44.31 80 GLY A O 1
#

Nearest PDB structures (foldseek):
  6rdk-assembly1_G  TM=9.324E-01  e=6.827E+00  Pol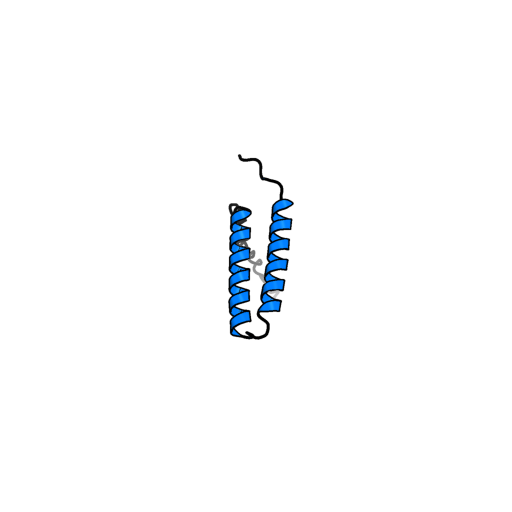ytomella sp. Pringsheim 198.80
  8apj-assembly1_V1  TM=9.322E-01  e=6.827E+00  Trypanosom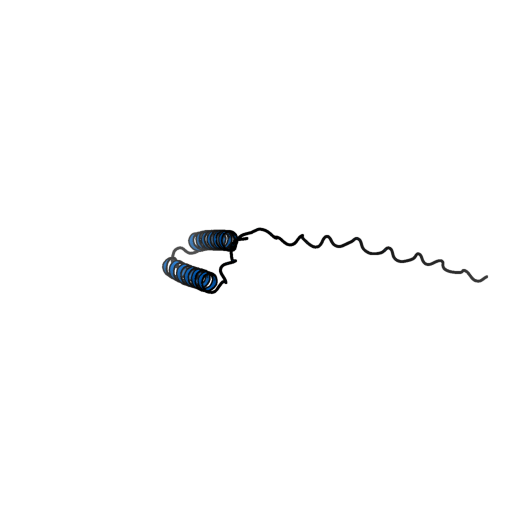a brucei brucei
  6re2-assembly1_I  TM=9.129E-01  e=6.827E+00  Polytomella sp. Pringsheim 198.80
 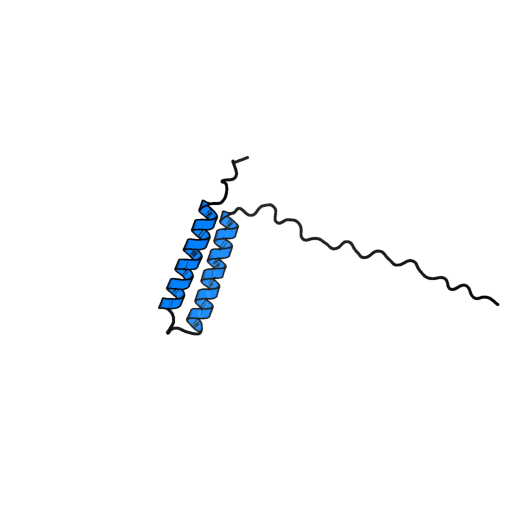 7enc-assembly1_u  TM=6.434E-01  e=3.243E+00  Homo sapiens